Protein 7C28 (pdb70)

Radius of gyration: 15.81 Å; Cα contacts (8 Å, |Δi|>4): 321; chains: 2; bounding box: 31×28×43 Å

Structure (mmCIF, N/CA/C/O backbone):
data_7C28
#
_entry.id   7C28
#
_cell.length_a   52.439
_cell.length_b   55.982
_cell.length_c   102.818
_cell.angle_alpha   90.000
_cell.angle_beta   90.000
_cell.angle_gamma   90.000
#
_symmetry.space_group_name_H-M   'I 2 2 2'
#
loop_
_entity.id
_entity.type
_entity.pdbx_description
1 polymer 'Synergistic-type venom protein S2C4'
2 non-polymer 'SULFATE ION'
3 water water
#
loop_
_atom_site.group_PDB
_atom_site.id
_atom_site.type_symbol
_atom_site.label_atom_id
_atom_site.label_alt_id
_atom_site.label_comp_id
_atom_site.label_asym_id
_atom_site.label_entity_id
_atom_site.label_seq_id
_atom_site.pdbx_PDB_ins_code
_atom_site.Cartn_x
_atom_site.Cartn_y
_atom_site.Cartn_z
_atom_site.occupancy
_atom_site.B_iso_or_equiv
_atom_site.auth_seq_id
_atom_site.auth_comp_id
_atom_site.auth_asym_id
_atom_site.auth_atom_id
_atom_site.pdbx_PDB_model_num
ATOM 1 N N . LEU A 1 1 ? -13.893 19.827 -8.632 1.00 32.54 1 LEU A N 1
ATOM 2 C CA . LEU A 1 1 ? -13.220 19.029 -9.652 1.00 30.23 1 LEU A CA 1
ATOM 3 C C . LEU A 1 1 ? -11.782 19.485 -9.821 1.00 30.36 1 LEU A C 1
ATOM 4 O O . LEU A 1 1 ? -11.485 20.679 -9.727 1.00 31.58 1 LEU A O 1
ATOM 9 N N . THR A 1 2 ? -10.892 18.521 -10.047 1.00 31.34 2 THR A N 1
ATOM 10 C CA . THR A 1 2 ? -9.478 18.774 -10.290 1.00 28.08 2 THR A CA 1
ATOM 11 C C . THR A 1 2 ? -9.124 18.280 -11.686 1.00 25.68 2 THR A C 1
ATOM 12 O O . THR A 1 2 ? -9.453 17.144 -12.047 1.00 24.41 2 THR A O 1
ATOM 16 N N . CYS A 1 3 ? -8.464 19.139 -12.465 1.00 25.56 3 CYS A N 1
ATOM 17 C CA . CYS A 1 3 ? -8.067 18.838 -13.832 1.00 23.94 3 CYS A CA 1
ATOM 18 C C . CYS A 1 3 ? -6.582 19.120 -14.019 1.00 23.44 3 CYS A C 1
ATOM 19 O O . CYS A 1 3 ? -6.022 20.027 -13.397 1.00 22.81 3 CYS A O 1
ATOM 22 N N . VAL A 1 4 ? -5.948 18.342 -14.898 1.00 23.57 4 VAL A N 1
ATOM 23 C CA . VAL A 1 4 ? -4.585 18.654 -15.315 1.00 24.91 4 VAL A CA 1
ATOM 24 C C . VAL A 1 4 ? -4.586 19.934 -16.137 1.00 26.29 4 VAL A C 1
ATOM 25 O O . VAL A 1 4 ? -5.487 20.164 -16.956 1.00 27.51 4 VAL A O 1
ATOM 29 N N . THR A 1 5 ? -3.556 20.762 -15.952 1.00 29.07 5 THR A N 1
ATOM 30 C CA . THR A 1 5 ? -3.449 22.035 -16.657 1.00 31.34 5 THR A CA 1
ATOM 31 C C . THR A 1 5 ? -2.224 22.146 -17.545 1.00 35.94 5 THR A C 1
ATOM 32 O O . THR A 1 5 ? -2.265 22.877 -18.538 1.00 37.00 5 THR A O 1
ATOM 36 N N . ASP A 1 6 ? -1.129 21.475 -17.202 1.00 38.71 6 ASP A N 1
ATOM 37 C CA . ASP A 1 6 ? 0.063 21.484 -18.031 1.00 43.31 6 ASP A CA 1
ATOM 38 C C . ASP A 1 6 ? 0.799 20.173 -17.815 1.00 39.58 6 ASP A C 1
ATOM 39 O O . ASP A 1 6 ? 0.660 19.531 -16.771 1.00 38.40 6 ASP A O 1
ATOM 44 N N . LYS A 1 7 ? 1.575 19.780 -18.821 1.00 36.32 7 LYS A N 1
ATOM 45 C CA . LYS A 1 7 ? 2.302 18.517 -18.789 1.00 34.23 7 LYS A CA 1
ATOM 46 C C . LYS A 1 7 ? 3.546 18.670 -19.646 1.00 34.95 7 LYS A C 1
ATOM 47 O O . LYS A 1 7 ? 3.435 18.957 -20.842 1.00 34.78 7 LYS A O 1
ATOM 53 N N . SER A 1 8 ? 4.721 18.496 -19.039 1.00 35.15 8 SER A N 1
ATOM 54 C CA . SER A 1 8 ? 5.975 18.720 -19.749 1.00 33.61 8 SER A CA 1
ATOM 55 C C . SER A 1 8 ? 7.100 17.941 -19.087 1.00 32.26 8 SER A C 1
ATOM 56 O O . SER A 1 8 ? 7.345 18.101 -17.888 1.00 35.34 8 SER A O 1
ATOM 59 N N . PHE A 1 9 ? 7.779 17.107 -19.877 1.00 29.41 9 PHE A N 1
ATOM 60 C CA . PHE A 1 9 ? 8.998 16.409 -19.461 1.00 25.61 9 PHE A CA 1
ATOM 61 C C . PHE A 1 9 ? 8.766 15.553 -18.218 1.00 26.73 9 PHE A C 1
ATOM 62 O O . PHE A 1 9 ? 9.623 15.457 -17.337 1.00 26.09 9 PHE A O 1
ATOM 70 N N . GLY A 1 10 ? 7.596 14.914 -18.152 1.00 28.17 10 GLY A N 1
ATOM 71 C CA . GLY A 1 10 ? 7.271 13.996 -17.084 1.00 28.24 10 GLY A CA 1
ATOM 72 C C . GLY A 1 10 ? 6.563 14.608 -15.895 1.00 30.67 10 GLY A C 1
ATOM 73 O O . GLY A 1 10 ? 6.078 13.863 -15.032 1.00 33.83 10 GLY A O 1
ATOM 74 N N . GLY A 1 11 ? 6.495 15.930 -15.809 1.00 30.77 11 GLY A N 1
ATOM 75 C CA . GLY A 1 11 ? 5.843 16.613 -14.701 1.00 30.43 11 GLY A CA 1
ATOM 76 C C . GLY A 1 11 ? 4.535 17.231 -15.159 1.00 30.98 11 GLY A C 1
ATOM 77 O O . GLY A 1 11 ? 4.450 17.777 -16.263 1.00 32.25 11 GLY A O 1
ATOM 78 N N . VAL A 1 12 ? 3.517 17.131 -14.310 1.00 31.62 12 VAL A N 1
ATOM 79 C CA . VAL A 1 12 ? 2.213 17.708 -14.593 1.00 34.29 12 VAL A CA 1
ATOM 80 C C . VAL A 1 12 ? 1.852 18.681 -13.478 1.00 37.12 12 VAL A C 1
ATOM 81 O O . VAL A 1 12 ? 2.339 18.586 -12.348 1.00 39.94 12 V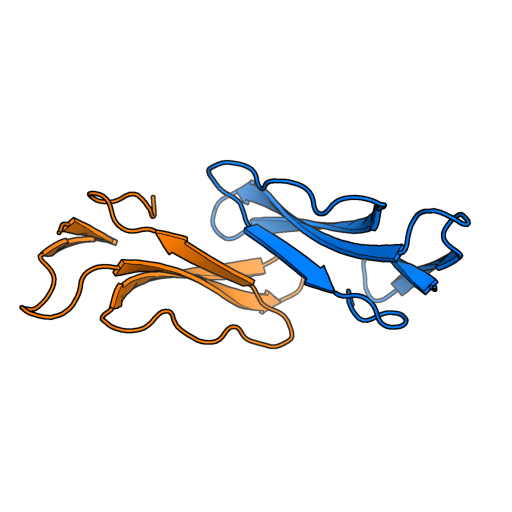AL A O 1
ATOM 85 N N . ILE A 1 13 ? 0.995 19.638 -13.817 1.00 38.53 13 ILE A N 1
ATOM 86 C CA . ILE A 1 13 ? 0.418 20.551 -12.842 1.00 39.95 13 ILE A CA 1
ATOM 87 C C . ILE A 1 13 ? -1.094 20.387 -12.893 1.00 37.26 13 ILE A C 1
ATOM 88 O O . ILE A 1 13 ? -1.668 20.093 -13.947 1.00 35.42 13 ILE A O 1
ATOM 93 N N . THR A 1 14 ? -1.745 20.601 -11.751 1.00 34.23 14 THR A N 1
ATOM 94 C CA . THR A 1 14 ? -3.194 20.508 -11.656 1.00 32.27 14 THR A CA 1
ATOM 95 C C . THR A 1 14 ? -3.719 21.716 -10.898 1.00 30.47 14 THR A C 1
ATOM 96 O O . THR A 1 14 ? -2.958 22.537 -10.376 1.00 30.18 14 THR A O 1
ATOM 100 N N . GLU A 1 15 ? -5.042 21.819 -10.853 1.00 31.11 15 GLU A N 1
ATOM 101 C CA . GLU A 1 15 ? -5.702 22.961 -10.244 1.00 32.43 15 GLU A CA 1
ATOM 102 C C . GLU A 1 15 ? -7.134 22.569 -9.931 1.00 33.86 15 GLU A C 1
ATOM 103 O O . GLU A 1 15 ? -7.659 21.584 -10.458 1.00 32.34 15 GLU A O 1
ATOM 109 N N . GLU A 1 16 ? -7.760 23.354 -9.065 1.00 37.54 16 GLU A N 1
ATOM 110 C CA . GLU A 1 16 ? -9.153 23.151 -8.715 1.00 38.74 16 GLU A CA 1
ATOM 111 C C . GLU A 1 16 ? -9.997 24.133 -9.512 1.00 36.28 16 GLU A C 1
ATOM 112 O O . GLU A 1 16 ? -9.690 25.330 -9.551 1.00 35.37 16 GLU A O 1
ATOM 118 N N . CYS A 1 17 ? -11.045 23.620 -10.155 1.00 34.91 17 CYS A N 1
ATOM 119 C CA . CYS A 1 17 ? -11.856 24.422 -11.057 1.00 35.56 17 CYS A CA 1
ATOM 120 C C . CYS A 1 17 ? -12.824 25.303 -10.274 1.00 38.06 17 CYS A C 1
ATOM 121 O O . CYS A 1 17 ? -13.245 24.971 -9.161 1.00 39.87 17 CYS A O 1
ATOM 124 N N . ALA A 1 18 ? -13.189 26.430 -10.879 1.00 40.72 18 ALA A N 1
ATOM 125 C CA . ALA A 1 18 ? -14.203 27.291 -10.299 1.00 43.30 18 ALA A CA 1
ATOM 126 C C . ALA A 1 18 ? -15.529 26.537 -10.175 1.00 44.62 18 ALA A C 1
ATOM 127 O O . ALA A 1 18 ? -15.709 25.445 -10.715 1.00 50.73 18 ALA A O 1
ATOM 129 N N . ALA A 1 19 ? -16.466 27.148 -9.444 1.00 44.63 19 ALA A N 1
ATOM 130 C CA . ALA A 1 19 ? -17.730 26.489 -9.120 1.00 44.10 19 ALA A CA 1
ATOM 131 C C . ALA A 1 19 ? -18.444 25.995 -10.374 1.00 44.16 19 ALA A C 1
ATOM 132 O O . ALA A 1 19 ? -18.937 24.862 -10.417 1.00 49.93 19 ALA A O 1
ATOM 134 N N . GLY A 1 20 ? -18.518 26.839 -11.401 1.00 39.91 20 GLY A N 1
ATOM 135 C CA . GLY A 1 20 ? -19.251 26.517 -12.605 1.00 36.77 20 GLY A CA 1
ATOM 136 C C . GLY A 1 20 ? -18.476 25.797 -13.689 1.00 33.44 20 GLY A C 1
ATOM 137 O O . GLY A 1 20 ? -19.002 25.634 -14.794 1.00 32.55 20 GLY A O 1
ATOM 138 N N . GLN A 1 21 ? -17.241 25.371 -13.420 1.00 32.54 21 GLN A N 1
ATOM 139 C CA . GLN A 1 21 ? -16.431 24.625 -14.384 1.00 32.01 21 GLN A CA 1
ATOM 140 C C . GLN A 1 21 ? -16.502 23.158 -13.967 1.00 28.30 21 GLN A C 1
ATOM 141 O O . GLN A 1 21 ? -15.853 22.747 -13.003 1.00 26.88 21 GLN A O 1
ATOM 147 N N . LYS A 1 22 ? -17.286 22.359 -14.694 1.00 29.57 22 LYS A N 1
ATOM 148 C CA . LYS A 1 22 ? -17.538 20.978 -14.289 1.00 29.15 22 LYS A CA 1
ATOM 149 C C . LYS A 1 22 ? -17.016 19.953 -15.293 1.00 28.58 22 LYS A C 1
ATOM 150 O O . LYS A 1 22 ? -17.449 18.799 -15.269 1.00 29.75 22 LYS A O 1
ATOM 156 N N . ILE A 1 23 ? -16.080 20.340 -16.158 1.00 28.08 23 ILE A N 1
ATOM 157 C CA . ILE A 1 23 ? -15.526 19.455 -17.177 1.00 26.73 23 ILE A CA 1
ATOM 158 C C . ILE A 1 23 ? -14.018 19.685 -17.261 1.00 24.23 23 ILE A C 1
ATOM 159 O O . ILE A 1 23 ? -13.551 20.824 -17.159 1.00 23.81 23 ILE A O 1
ATOM 164 N N . CYS A 1 24 ? -13.256 18.611 -17.452 1.00 21.89 24 CYS A N 1
ATOM 165 C CA . CYS A 1 24 ? -11.862 18.709 -17.872 1.00 23.44 24 CYS A CA 1
ATOM 166 C C . CYS A 1 24 ? -11.787 18.470 -19.375 1.00 23.82 24 CYS A C 1
ATOM 167 O O . CYS A 1 24 ? -12.618 17.756 -19.942 1.00 25.53 24 CYS A O 1
ATOM 170 N N . PHE A 1 25 ? -10.793 19.083 -20.026 1.00 22.48 25 PHE A N 1
ATOM 171 C CA . PHE A 1 25 ? -10.643 18.949 -21.469 1.00 19.79 25 PHE A CA 1
ATOM 172 C C . PHE A 1 25 ? -9.207 18.629 -21.857 1.00 19.57 25 PHE A C 1
ATOM 173 O O . PHE A 1 25 ? -8.256 18.954 -21.142 1.00 17.83 25 PHE A O 1
ATOM 181 N N . LYS A 1 26 ? -9.078 17.964 -23.004 1.00 21.13 26 LYS A N 1
ATOM 182 C CA . LYS A 1 26 ? -7.841 17.845 -23.761 1.00 18.63 26 LYS A CA 1
ATOM 183 C C . LYS A 1 26 ? -8.086 18.381 -25.164 1.00 20.36 26 LYS A C 1
ATOM 184 O O . LYS A 1 26 ? -9.135 18.113 -25.755 1.00 21.10 26 LYS A O 1
ATOM 190 N N . ASN A 1 27 ? -7.132 19.146 -25.698 1.00 22.84 27 ASN A N 1
ATOM 191 C CA . ASN A 1 27 ? -7.277 19.763 -27.016 1.00 23.66 27 ASN A CA 1
ATOM 192 C C . ASN A 1 27 ? -6.000 19.562 -27.824 1.00 24.37 27 ASN A C 1
ATOM 193 O O . ASN A 1 27 ? -4.950 20.106 -27.476 1.00 25.38 27 ASN A O 1
ATOM 198 N N . TRP A 1 28 ? -6.095 18.803 -28.913 1.00 25.81 28 TRP A N 1
ATOM 199 C CA . TRP A 1 28 ? -4.954 18.524 -29.780 1.00 27.37 28 TRP A CA 1
ATOM 200 C C . TRP A 1 28 ? -4.833 19.646 -30.809 1.00 29.03 28 TRP A C 1
ATOM 201 O O . TRP A 1 28 ? -5.685 19.777 -31.694 1.00 28.81 28 TRP A O 1
ATOM 212 N N . LYS A 1 29 ? -3.796 20.471 -30.682 1.00 29.43 29 LYS A N 1
ATOM 213 C CA . LYS A 1 29 ? -3.498 21.516 -31.655 1.00 31.87 29 LYS A CA 1
ATOM 214 C C . LYS A 1 29 ? -2.225 21.158 -32.412 1.00 32.88 29 LYS A C 1
ATOM 215 O O . LYS A 1 29 ? -1.215 20.788 -31.800 1.00 33.26 29 LYS A O 1
ATOM 221 N N . LYS A 1 30 ? -2.281 21.265 -33.742 1.00 32.21 30 LYS A N 1
ATOM 222 C CA . LYS A 1 30 ? -1.231 20.738 -34.607 1.00 29.93 30 LYS A CA 1
ATOM 223 C C . LYS A 1 30 ? -0.058 21.706 -34.721 1.00 31.57 30 LYS A C 1
ATOM 224 O O . LYS A 1 30 ? -0.240 22.883 -35.041 1.00 32.25 30 LYS A O 1
ATOM 230 N N . MET A 1 31 ? 1.150 21.196 -34.470 1.00 33.64 31 MET A N 1
ATOM 231 C CA . MET A 1 31 ? 2.383 21.951 -34.647 1.00 35.07 31 MET A CA 1
ATOM 232 C C . MET A 1 31 ? 3.190 21.521 -35.863 1.00 32.79 31 MET A C 1
ATOM 233 O O . MET A 1 31 ? 3.992 22.314 -36.363 1.00 32.96 31 MET A O 1
ATOM 238 N N . GLY A 1 32 ? 3.016 20.287 -36.326 1.00 29.86 32 GLY A N 1
ATOM 239 C CA . GLY A 1 32 ? 3.703 19.770 -37.483 1.00 29.26 32 GLY A CA 1
ATOM 240 C C . GLY A 1 32 ? 3.224 18.360 -37.758 1.00 28.90 32 GLY A C 1
ATOM 241 O O . GLY A 1 32 ? 2.334 17.854 -37.067 1.00 29.56 32 GLY A O 1
ATOM 242 N N . PRO A 1 33 ? 3.779 17.703 -38.779 1.00 28.32 33 PRO A N 1
ATOM 243 C CA . PRO A 1 33 ? 3.360 16.321 -39.083 1.00 28.04 33 PRO A CA 1
ATOM 244 C C . PRO A 1 33 ? 3.547 15.417 -37.875 1.00 27.26 33 PRO A C 1
ATOM 245 O O . PRO A 1 33 ? 4.657 15.264 -37.360 1.00 26.38 33 PRO A O 1
ATOM 249 N N . LYS A 1 34 ? 2.441 14.828 -37.413 1.00 29.61 34 LYS A N 1
ATOM 250 C CA . LYS A 1 34 ? 2.393 13.907 -36.278 1.00 29.28 34 LYS A CA 1
ATOM 251 C C . LYS A 1 34 ? 2.770 14.567 -34.957 1.00 26.19 34 LYS A C 1
ATOM 252 O O . LYS A 1 34 ? 2.988 13.863 -33.963 1.00 25.74 34 LYS A O 1
ATOM 258 N N . LEU A 1 35 ? 2.882 15.894 -34.918 1.00 23.95 35 LEU A N 1
ATOM 259 C CA . LEU A 1 35 ? 3.373 16.622 -33.750 1.00 22.39 35 LEU A CA 1
ATOM 260 C C . LEU A 1 35 ? 2.253 17.511 -33.224 1.00 20.46 35 LEU A C 1
ATOM 261 O O . LEU A 1 35 ? 1.822 18.445 -33.907 1.00 17.96 35 LEU A O 1
ATOM 266 N N . TYR A 1 36 ? 1.784 17.220 -32.010 1.00 22.40 36 TYR A N 1
ATOM 267 C CA . TYR A 1 36 ? 0.633 17.895 -31.427 1.00 23.31 36 TYR A CA 1
ATOM 268 C C . TYR A 1 36 ? 0.929 18.356 -30.010 1.00 25.69 36 TYR A C 1
ATOM 269 O O . TYR A 1 36 ? 1.518 17.618 -29.215 1.00 23.93 36 TYR A O 1
ATOM 278 N N . ASP A 1 37 ? 0.529 19.587 -29.710 1.00 31.05 37 ASP A N 1
ATOM 279 C CA . ASP A 1 37 ? 0.539 20.117 -28.355 1.00 36.14 37 ASP A CA 1
ATOM 280 C C . ASP A 1 37 ? -0.859 19.963 -27.766 1.00 29.71 37 ASP A C 1
ATOM 281 O O . ASP A 1 37 ? -1.831 20.494 -28.316 1.00 26.38 37 ASP A O 1
ATOM 286 N N . VAL A 1 38 ? -0.965 19.230 -26.663 1.00 27.21 38 VAL A N 1
ATOM 287 C CA . VAL A 1 38 ? -2.252 18.921 -26.049 1.00 26.74 38 VAL A CA 1
ATOM 288 C C . VAL A 1 38 ? -2.486 19.916 -24.919 1.00 23.22 38 VAL A C 1
ATOM 289 O O . VAL A 1 38 ? -1.786 19.891 -23.901 1.00 19.94 38 VAL A O 1
ATOM 293 N N . LYS A 1 39 ? -3.479 20.787 -25.087 1.00 24.54 39 LYS A N 1
ATOM 294 C CA . LYS A 1 39 ? -3.857 21.723 -24.039 1.00 26.27 39 LYS A CA 1
ATOM 295 C C . LYS A 1 39 ? -4.823 21.044 -23.077 1.00 23.74 39 LYS A C 1
ATOM 296 O O . LYS A 1 39 ? -5.709 20.295 -23.494 1.00 23.99 39 LYS A O 1
ATOM 302 N N . ARG A 1 40 ? -4.643 21.310 -21.787 1.00 24.41 40 ARG A N 1
ATOM 303 C CA . ARG A 1 40 ? -5.442 20.684 -20.743 1.00 26.16 40 ARG A CA 1
ATOM 304 C C . ARG A 1 40 ? -5.849 21.727 -19.711 1.00 25.84 40 ARG A C 1
ATOM 305 O O . ARG A 1 40 ? -5.087 22.649 -19.413 1.00 28.33 40 ARG A O 1
ATOM 313 N N . GLY A 1 41 ? -7.059 21.587 -19.175 1.00 23.16 41 GLY A N 1
ATOM 314 C CA . GLY A 1 41 ? -7.501 22.461 -18.113 1.00 24.44 41 GLY A CA 1
ATOM 315 C C . GLY A 1 41 ? -8.978 22.262 -17.810 1.00 20.78 41 GLY A C 1
ATOM 316 O O . GLY A 1 41 ? -9.614 21.328 -18.308 1.00 15.60 41 GLY A O 1
ATOM 317 N N . CYS A 1 42 ? -9.491 23.152 -16.961 1.00 19.94 42 CYS A N 1
ATOM 318 C CA . CYS A 1 42 ? -10.904 23.219 -16.611 1.00 22.19 42 CYS A CA 1
ATOM 319 C C . CYS A 1 42 ? -11.699 23.978 -17.673 1.00 20.71 42 CYS A C 1
ATOM 320 O O . CYS A 1 42 ? -11.169 24.815 -18.410 1.00 19.09 42 CYS A O 1
ATOM 323 N N . THR A 1 43 ? -13.002 23.708 -17.709 1.00 20.50 43 THR A N 1
ATOM 324 C CA . THR A 1 43 ? -13.904 24.454 -18.576 1.00 22.21 43 THR A CA 1
ATOM 325 C C . THR A 1 43 ? -15.339 24.183 -18.148 1.00 23.99 43 THR A C 1
ATOM 326 O O . THR A 1 43 ? -15.629 23.197 -17.463 1.00 24.14 43 THR A O 1
ATOM 330 N N . ALA A 1 44 ? -16.233 25.074 -18.572 1.00 24.54 44 ALA A N 1
ATOM 331 C CA . ALA A 1 44 ? -17.659 24.932 -18.311 1.00 25.36 44 ALA A CA 1
ATOM 332 C C . ALA A 1 44 ? -18.419 24.333 -19.480 1.00 25.03 44 ALA A C 1
ATOM 333 O O . ALA A 1 44 ? -19.407 23.626 -19.265 1.00 24.59 44 ALA A O 1
ATOM 335 N N . THR A 1 45 ? -17.970 24.594 -20.703 1.00 27.66 45 THR A N 1
ATOM 336 C CA . THR A 1 45 ? -18.535 24.018 -21.914 1.00 26.86 45 THR A CA 1
ATOM 337 C C . THR A 1 45 ? -17.410 23.377 -22.706 1.00 27.41 45 THR A C 1
ATOM 338 O O . THR A 1 45 ? -16.331 23.961 -22.844 1.00 26.38 45 THR A O 1
ATOM 342 N N . CYS A 1 46 ? -17.661 22.178 -23.221 1.00 27.85 46 CYS A N 1
ATOM 343 C CA . CYS A 1 46 ? -16.626 21.468 -23.956 1.00 25.22 46 CYS A CA 1
ATOM 344 C C . CYS A 1 46 ? -16.304 22.243 -25.231 1.00 24.30 46 CYS A C 1
ATOM 345 O O . CYS A 1 46 ? -17.221 22.595 -25.980 1.00 26.71 46 CYS A O 1
ATOM 348 N N . PRO A 1 47 ? -15.035 22.545 -25.496 1.00 22.53 47 PRO A N 1
ATOM 349 C CA . PRO A 1 47 ? -14.705 23.364 -26.667 1.00 23.16 47 PRO A CA 1
ATOM 350 C C . PRO A 1 47 ? -14.779 22.579 -27.963 1.00 23.29 47 PRO A C 1
ATOM 351 O O . PRO A 1 47 ? -14.574 21.363 -28.000 1.00 23.23 47 PRO A O 1
ATOM 355 N N . LYS A 1 48 ? -15.090 23.301 -29.035 1.00 25.06 48 LYS A N 1
ATOM 356 C CA . LYS A 1 48 ? -14.996 22.751 -30.379 1.00 28.40 48 LYS A CA 1
ATOM 357 C C . LYS A 1 48 ? -13.535 22.679 -30.806 1.00 25.34 48 LYS A C 1
ATOM 358 O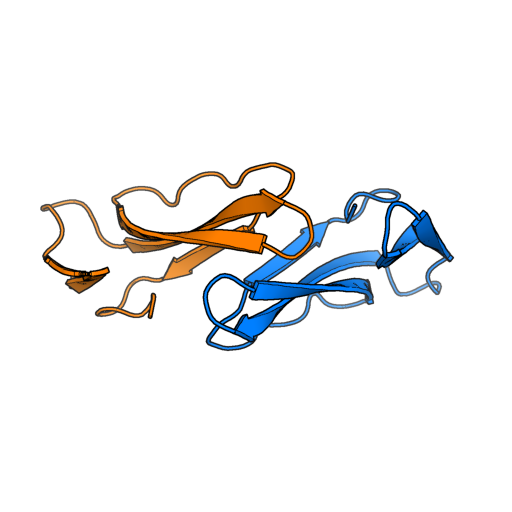 O . LYS A 1 48 ? -12.740 23.573 -30.505 1.00 21.21 48 LYS A O 1
ATOM 364 N N . ALA A 1 49 ? -13.190 21.631 -31.542 1.00 23.38 49 ALA A N 1
ATOM 365 C CA . ALA A 1 49 ? -11.808 21.409 -31.934 1.00 23.07 49 ALA A CA 1
ATOM 366 C C . ALA A 1 49 ? -11.489 22.159 -33.219 1.00 23.19 49 ALA A C 1
ATOM 367 O O . ALA A 1 49 ? -12.380 22.455 -34.019 1.00 23.27 49 ALA A O 1
ATOM 369 N N . ASP A 1 50 ? -10.208 22.495 -33.393 1.00 25.40 50 ASP A N 1
ATOM 370 C CA . ASP A 1 50 ? -9.757 23.056 -34.660 1.00 26.54 50 ASP A CA 1
ATOM 371 C C . ASP A 1 50 ? -10.027 22.059 -35.771 1.00 32.49 50 ASP A C 1
ATOM 372 O O . ASP A 1 50 ? -9.992 20.846 -35.557 1.00 38.08 50 ASP A O 1
ATOM 377 N N . ASP A 1 51 ? -10.219 22.580 -36.985 1.00 34.05 51 ASP A N 1
ATOM 378 C CA . ASP A 1 51 ? -10.513 21.722 -38.130 1.00 35.28 51 ASP A CA 1
ATOM 379 C C . ASP A 1 51 ? -9.521 20.571 -38.243 1.00 37.05 51 ASP A C 1
ATOM 380 O O . ASP A 1 51 ? -9.887 19.465 -38.653 1.00 42.33 51 ASP A O 1
ATOM 385 N N . ASN A 1 52 ? -8.259 20.814 -37.882 1.00 35.55 52 ASN A N 1
ATOM 386 C CA . ASN A 1 52 ? -7.200 19.816 -37.946 1.00 35.22 52 ASN A CA 1
ATOM 387 C C . ASN A 1 52 ? -6.893 19.185 -36.589 1.00 31.36 52 ASN A C 1
ATOM 388 O O . ASN A 1 52 ? -5.817 18.601 -36.418 1.00 30.05 52 ASN A O 1
ATOM 393 N N . GLY A 1 53 ? -7.800 19.311 -35.620 1.00 31.03 53 GLY A N 1
ATOM 394 C CA . GLY A 1 53 ? -7.553 18.820 -34.276 1.00 32.45 53 GLY A CA 1
ATOM 395 C C . GLY A 1 53 ? -8.530 17.801 -33.722 1.00 29.76 53 GLY A C 1
ATOM 396 O O . GLY A 1 53 ? -9.240 17.123 -34.470 1.00 29.98 53 GLY A O 1
ATOM 397 N N . CYS A 1 54 ? -8.573 17.696 -32.396 1.00 28.94 54 CYS A N 1
ATOM 398 C CA . CYS A 1 54 ? -9.474 16.779 -31.714 1.00 27.32 54 CYS A CA 1
ATOM 399 C C . CYS A 1 54 ? -9.583 17.208 -30.255 1.00 26.82 54 CYS A C 1
ATOM 400 O O . CYS A 1 54 ? -8.641 17.776 -29.696 1.00 28.38 54 CYS A O 1
ATOM 403 N N . VAL A 1 55 ? -10.738 16.936 -29.645 1.00 25.53 55 VAL A N 1
ATOM 404 C CA . VAL A 1 55 ? -11.017 17.334 -28.267 1.00 23.98 55 VAL A CA 1
ATOM 405 C C . VAL A 1 55 ? -11.602 16.138 -27.530 1.00 22.91 55 VAL A C 1
ATOM 406 O O . VAL A 1 55 ? -12.448 15.417 -28.071 1.00 24.45 55 VAL A O 1
ATOM 410 N N . LYS A 1 56 ? -11.176 15.941 -26.286 1.00 20.39 56 LYS A N 1
ATOM 411 C CA . LYS A 1 56 ? -11.777 14.944 -25.413 1.00 24.14 56 LYS A CA 1
ATOM 412 C C . LYS A 1 56 ? -12.199 15.634 -24.125 1.00 24.87 56 LYS A C 1
ATOM 413 O O . LYS A 1 56 ? -11.418 16.395 -23.546 1.00 25.13 56 LYS A O 1
ATOM 419 N N . CYS A 1 57 ? -13.436 15.388 -23.692 1.00 25.22 57 CYS A N 1
ATOM 420 C CA . CYS A 1 57 ? -13.977 16.011 -22.492 1.00 26.04 57 CYS A CA 1
ATOM 421 C C . CYS A 1 57 ? -14.507 14.953 -21.537 1.00 26.13 57 CYS A C 1
ATOM 422 O O . CYS A 1 57 ? -15.164 13.997 -21.957 1.00 24.16 57 CYS A O 1
ATOM 425 N N . CYS A 1 58 ? -14.212 15.134 -20.251 1.00 25.17 58 CYS A N 1
ATOM 426 C CA . CYS A 1 58 ? -14.546 14.174 -19.205 1.00 25.32 58 CYS A CA 1
ATOM 427 C C . CYS A 1 58 ? -14.839 14.960 -17.931 1.00 23.81 58 CYS A C 1
ATOM 428 O O . CYS A 1 58 ? -14.525 16.148 -17.829 1.00 25.93 58 CYS A O 1
ATOM 431 N N . ASN A 1 59 ? -15.447 14.303 -16.950 1.00 22.63 59 ASN A N 1
ATOM 432 C CA . ASN A 1 59 ? -15.836 15.017 -15.734 1.00 25.18 59 ASN A CA 1
ATOM 433 C C . ASN A 1 59 ? -15.570 14.196 -14.470 1.00 23.55 59 ASN A C 1
ATOM 434 O O . ASN A 1 59 ? -16.391 14.137 -13.554 1.00 22.12 59 ASN A O 1
ATOM 439 N N . THR A 1 60 ? -14.388 13.591 -14.377 1.00 25.94 60 THR A N 1
ATOM 440 C CA . THR A 1 60 ? -13.905 13.071 -13.104 1.00 27.85 60 THR A CA 1
ATOM 441 C C . THR A 1 60 ? -12.488 13.569 -12.863 1.00 29.13 60 THR A C 1
ATOM 442 O O . THR A 1 60 ? -11.816 14.052 -13.776 1.00 28.45 60 THR A O 1
ATOM 446 N N . ASP A 1 61 ? -12.034 13.419 -11.621 1.00 31.35 61 ASP A N 1
ATOM 447 C CA . ASP A 1 61 ? -10.794 14.052 -11.184 1.00 33.62 61 ASP A CA 1
ATOM 448 C C . ASP A 1 61 ? -9.609 13.553 -12.002 1.00 29.98 61 ASP A C 1
ATOM 449 O O . ASP A 1 61 ? -9.378 12.343 -12.098 1.00 30.24 61 ASP A O 1
ATOM 454 N N . LYS A 1 62 ? -8.884 14.494 -12.617 1.00 27.72 62 LYS A N 1
ATOM 455 C CA . LYS A 1 62 ? -7.710 14.226 -13.451 1.00 26.04 62 LYS A CA 1
ATOM 456 C C . LYS A 1 62 ? -7.977 13.191 -14.535 1.00 23.40 62 LYS A C 1
ATOM 457 O O . LYS A 1 62 ? -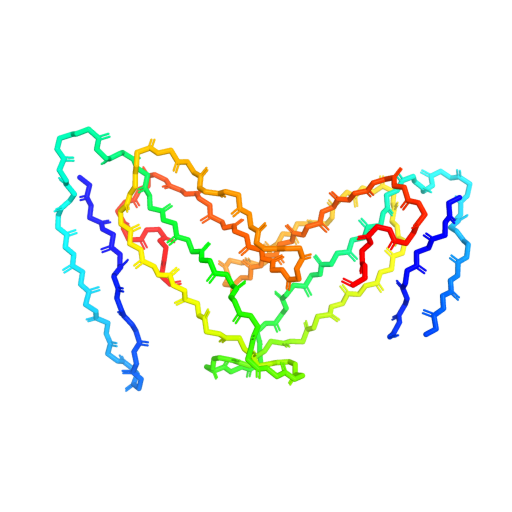7.057 12.494 -14.971 1.00 23.87 62 LYS A O 1
ATOM 463 N N . CYS A 1 63 ? -9.232 13.060 -14.963 1.00 24.43 63 CYS A N 1
ATOM 464 C CA . CYS A 1 63 ? -9.549 12.315 -16.177 1.00 25.83 63 CYS A CA 1
ATOM 465 C C . CYS A 1 63 ? -8.712 12.740 -17.385 1.00 22.63 63 CYS A C 1
ATOM 466 O O . CYS A 1 63 ? -8.475 11.928 -18.283 1.00 24.64 63 CYS A O 1
ATOM 469 N N . ASN A 1 64 ? -8.291 14.003 -17.456 1.00 22.39 64 ASN A N 1
ATOM 470 C CA . ASN A 1 64 ? -7.663 14.535 -18.670 1.00 21.32 64 ASN A CA 1
ATOM 471 C C . ASN A 1 64 ? -6.139 14.397 -18.663 1.00 24.26 64 ASN A C 1
ATOM 472 O O . ASN A 1 64 ? -5.436 15.275 -19.168 1.00 25.71 64 ASN A O 1
ATOM 477 N N . LYS A 1 65 ? -5.600 13.308 -18.118 1.00 27.42 65 LYS A N 1
ATOM 478 C CA . LYS A 1 65 ? -4.149 13.086 -18.058 1.00 31.33 65 LYS A CA 1
ATOM 479 C C . LYS A 1 65 ? -3.442 13.205 -19.415 1.00 29.84 65 LYS A C 1
ATOM 480 O O . LYS A 1 65 ? -3.847 12.596 -20.405 1.00 28.34 65 LYS A O 1
ATOM 486 N N . LEU B 1 1 ? -19.353 7.399 -50.468 1.00 32.73 1 LEU B N 1
ATOM 487 C CA . LEU B 1 1 ? -18.510 8.199 -49.585 1.00 34.68 1 LEU B CA 1
ATOM 488 C C . LEU B 1 1 ? -17.033 8.022 -49.934 1.00 35.86 1 LEU B C 1
ATOM 489 O O . LEU B 1 1 ? -16.589 6.924 -50.275 1.00 35.53 1 LEU B O 1
ATOM 494 N N . THR B 1 2 ? -16.283 9.118 -49.861 1.00 37.61 2 THR B N 1
ATOM 495 C CA . THR B 1 2 ? -14.848 9.127 -50.110 1.00 39.73 2 THR B CA 1
ATOM 496 C C . THR B 1 2 ? -14.135 9.586 -48.848 1.00 34.99 2 THR B C 1
ATOM 497 O O . THR B 1 2 ? -14.511 10.605 -48.259 1.00 35.41 2 THR B O 1
ATOM 501 N N . CYS B 1 3 ? -13.121 8.835 -48.425 1.00 34.48 3 CYS B N 1
ATOM 502 C CA . CYS B 1 3 ? -12.371 9.164 -47.221 1.00 35.16 3 CYS B CA 1
ATOM 503 C C . CYS B 1 3 ? -10.880 9.205 -47.533 1.00 35.06 3 CYS B C 1
ATOM 504 O O . CYS B 1 3 ? -10.385 8.479 -48.402 1.00 34.88 3 CYS B O 1
ATOM 507 N N . VAL B 1 4 ? -10.170 10.075 -46.814 1.00 35.98 4 VAL B N 1
ATOM 508 C CA . VAL B 1 4 ? -8.715 10.118 -46.887 1.00 37.84 4 VAL B CA 1
ATOM 509 C C . VAL B 1 4 ? -8.126 8.847 -46.291 1.00 41.17 4 VAL B C 1
ATOM 510 O O . VAL B 1 4 ? -8.657 8.287 -45.322 1.00 40.79 4 VAL B O 1
ATOM 514 N N . THR B 1 5 ? -7.024 8.379 -46.877 1.00 45.81 5 THR B N 1
ATOM 515 C CA . THR B 1 5 ? -6.337 7.177 -46.422 1.00 49.67 5 THR B CA 1
ATOM 516 C C . THR B 1 5 ? -4.904 7.414 -45.966 1.00 51.67 5 THR B C 1
ATOM 517 O O . THR B 1 5 ? -4.422 6.675 -45.105 1.00 55.40 5 THR B O 1
ATOM 521 N N . ASP B 1 6 ? -4.210 8.409 -46.518 1.00 50.97 6 ASP B N 1
ATOM 522 C CA . ASP B 1 6 ? -2.825 8.679 -46.136 1.00 48.08 6 ASP B CA 1
ATOM 523 C C . ASP B 1 6 ? -2.470 10.159 -46.262 1.00 46.14 6 ASP B C 1
ATOM 524 O O . ASP B 1 6 ? -2.777 10.803 -47.264 1.00 44.81 6 ASP B O 1
ATOM 526 N N . ILE B 1 13 ? -3.545 9.876 -50.271 1.00 60.91 13 ILE B N 1
ATOM 527 C CA . ILE B 1 13 ? -4.323 8.897 -51.021 1.00 61.84 13 ILE B CA 1
ATOM 528 C C . ILE B 1 13 ? -5.737 8.833 -50.457 1.00 61.37 13 ILE B C 1
ATOM 529 O O . ILE B 1 13 ? -5.959 9.127 -49.281 1.00 60.42 13 ILE B O 1
ATOM 531 N N . THR B 1 14 ? -6.699 8.459 -51.304 1.00 61.81 14 THR B N 1
ATOM 532 C CA . THR B 1 14 ? -8.100 8.383 -50.914 1.00 61.16 14 THR B CA 1
ATOM 533 C C . THR B 1 14 ? -8.709 7.088 -51.447 1.00 59.40 14 THR B C 1
ATOM 534 O O . THR B 1 14 ? -8.082 6.354 -52.215 1.00 61.71 14 THR B O 1
ATOM 538 N N . GLU B 1 15 ? -9.950 6.814 -51.040 1.00 57.30 15 GLU B N 1
ATOM 539 C CA . GLU B 1 15 ? -10.621 5.575 -51.419 1.00 54.29 15 GLU B CA 1
ATOM 540 C C . GLU B 1 15 ? -12.124 5.724 -51.218 1.00 50.19 15 GLU B C 1
ATOM 541 O O . GLU B 1 15 ? -12.589 6.628 -50.518 1.00 47.27 15 GLU B O 1
ATOM 543 N N . GLU B 1 16 ? -12.875 4.828 -51.861 1.00 49.84 16 GLU B N 1
ATOM 544 C CA . GLU B 1 16 ? -14.329 4.761 -51.742 1.00 48.87 16 GLU B CA 1
ATOM 545 C C . GLU B 1 16 ? -14.720 3.614 -50.813 1.00 45.77 16 GLU B C 1
ATOM 546 O O . GLU B 1 16 ? -14.217 2.494 -50.953 1.00 45.82 16 GLU B O 1
ATOM 552 N N . CYS B 1 17 ? -15.623 3.895 -49.878 1.00 41.38 17 CYS B N 1
ATOM 553 C CA . CYS B 1 17 ? -15.967 2.962 -48.811 1.00 37.54 17 CYS B CA 1
ATOM 554 C C . CYS B 1 17 ? -16.919 1.857 -49.272 1.00 36.15 17 CYS B C 1
ATOM 555 O O . CYS B 1 17 ? -17.682 2.012 -50.232 1.00 33.59 17 CYS B O 1
ATOM 558 N N . ALA B 1 18 ? -16.871 0.736 -48.548 1.00 36.43 18 A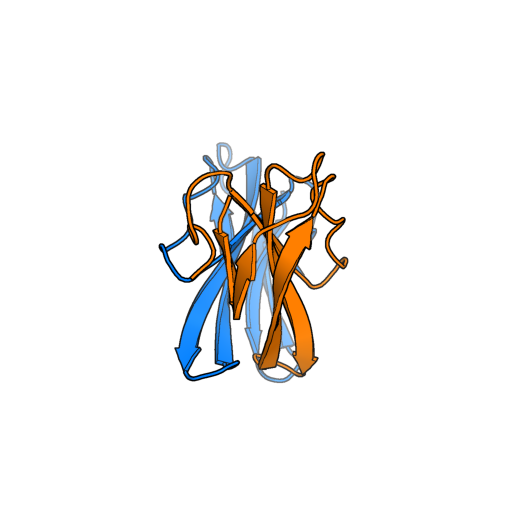LA B N 1
ATOM 559 C CA . ALA B 1 18 ? -17.760 -0.396 -48.766 1.00 39.45 18 ALA B CA 1
ATOM 560 C C . ALA B 1 18 ? -19.226 0.015 -48.615 1.00 44.27 18 ALA B C 1
ATOM 561 O O . ALA B 1 18 ? -19.556 1.120 -48.174 1.00 47.08 18 ALA B O 1
ATOM 563 N N . ALA B 1 19 ? -20.110 -0.915 -48.991 1.00 47.72 19 ALA B N 1
ATOM 564 C CA . ALA B 1 19 ? -21.535 -0.619 -49.127 1.00 49.53 19 ALA B CA 1
ATOM 565 C C . ALA B 1 19 ? -22.117 0.016 -47.870 1.00 49.62 19 ALA B C 1
ATOM 566 O O . ALA B 1 19 ? -22.795 1.048 -47.939 1.00 54.16 19 ALA B O 1
ATOM 568 N N . GLY B 1 20 ? -21.864 -0.581 -46.714 1.00 47.08 20 GLY B N 1
ATOM 569 C CA . GLY B 1 20 ? -22.442 -0.097 -45.479 1.00 45.43 20 GLY B CA 1
ATOM 570 C C . GLY B 1 20 ? -21.617 0.907 -44.702 1.00 42.44 20 GLY B C 1
ATOM 571 O O . GLY B 1 20 ? -21.992 1.249 -43.576 1.00 42.78 20 GLY B O 1
ATOM 572 N N . GLN B 1 21 ? -20.531 1.423 -45.267 1.00 40.19 21 GLN B N 1
ATOM 573 C CA . GLN B 1 21 ? -19.621 2.315 -44.554 1.00 38.07 21 GLN B CA 1
ATOM 574 C C . GLN B 1 21 ? -19.937 3.767 -44.899 1.00 37.81 21 GLN B C 1
ATOM 575 O O . GLN B 1 21 ? -19.663 4.225 -46.013 1.00 38.72 21 GLN B O 1
ATOM 581 N N . LYS B 1 22 ? -20.526 4.485 -43.938 1.00 35.18 22 LYS B N 1
ATOM 582 C CA . LYS B 1 22 ? -20.967 5.862 -44.131 1.00 34.20 22 LYS B CA 1
ATOM 583 C C . LYS B 1 22 ? -20.226 6.843 -43.227 1.00 32.35 22 LYS B C 1
ATOM 584 O O . LYS B 1 22 ? -20.743 7.929 -42.952 1.00 31.47 22 LYS B O 1
ATOM 590 N N . ILE B 1 23 ? -19.037 6.484 -42.744 1.00 31.41 23 ILE B N 1
ATOM 591 C CA . ILE B 1 23 ? -18.261 7.340 -41.855 1.00 28.81 23 ILE B CA 1
ATOM 592 C C . ILE B 1 23 ? -16.790 7.298 -42.258 1.00 27.34 23 ILE B C 1
ATOM 593 O O . ILE B 1 23 ? -16.256 6.232 -42.583 1.00 27.15 23 ILE B O 1
ATOM 598 N N . CYS B 1 24 ? -16.136 8.461 -42.228 1.00 28.26 24 CYS B N 1
ATOM 599 C CA . CYS B 1 24 ? -14.684 8.597 -42.247 1.00 27.83 24 CYS B CA 1
ATOM 600 C C . CYS B 1 24 ? -14.201 8.871 -40.825 1.00 26.76 24 CYS B C 1
ATOM 601 O O . CYS B 1 24 ? -14.914 9.482 -40.025 1.00 31.17 24 CYS B O 1
ATOM 604 N N . PHE B 1 25 ? -12.984 8.425 -40.506 1.00 27.71 25 PHE B N 1
ATOM 605 C CA . PHE B 1 25 ? -12.440 8.599 -39.165 1.00 27.30 25 PHE B CA 1
ATOM 606 C C . PHE B 1 25 ? -11.015 9.134 -39.198 1.00 28.62 25 PHE B C 1
ATOM 607 O O . PHE B 1 25 ? -10.281 8.946 -40.175 1.00 28.57 25 PHE B O 1
ATOM 615 N N . LYS B 1 26 ? -10.649 9.822 -38.111 1.00 25.80 26 LYS B N 1
ATOM 616 C CA . LYS B 1 26 ? -9.270 10.117 -37.742 1.00 24.52 26 LYS B CA 1
ATOM 617 C C . LYS B 1 26 ? -9.018 9.545 -36.354 1.00 25.94 26 LYS B C 1
ATOM 618 O O . LYS B 1 26 ? -9.842 9.720 -35.452 1.00 24.54 26 LYS B O 1
ATOM 624 N N . ASN B 1 27 ? -7.872 8.892 -36.166 1.00 26.74 27 ASN B N 1
ATOM 625 C CA . ASN B 1 27 ? -7.565 8.242 -34.896 1.00 28.89 27 ASN B CA 1
ATOM 626 C C . ASN B 1 27 ? -6.149 8.586 -34.457 1.00 27.80 27 ASN B C 1
ATOM 627 O O . ASN B 1 27 ? -5.179 8.198 -35.116 1.00 25.30 27 ASN B O 1
ATOM 632 N N . TRP B 1 28 ? -6.038 9.284 -33.326 1.00 28.42 28 TRP B N 1
ATOM 633 C CA . TRP B 1 28 ? -4.752 9.694 -32.768 1.00 29.25 28 TRP B CA 1
ATOM 634 C C . TRP B 1 28 ? -4.200 8.561 -31.911 1.00 29.17 28 TRP B C 1
ATOM 635 O O . TRP B 1 28 ? -4.714 8.293 -30.821 1.00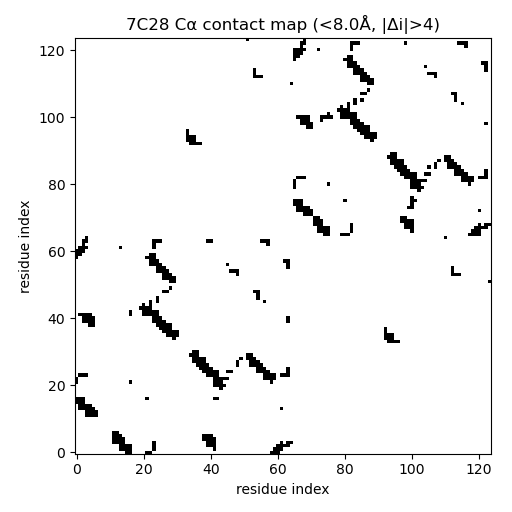 32.41 28 TRP B O 1
ATOM 646 N N . LYS B 1 29 ? -3.137 7.918 -32.382 1.00 27.64 29 LYS B N 1
ATOM 647 C CA . LYS B 1 29 ? -2.452 6.883 -31.622 1.00 25.60 29 LYS B CA 1
ATOM 648 C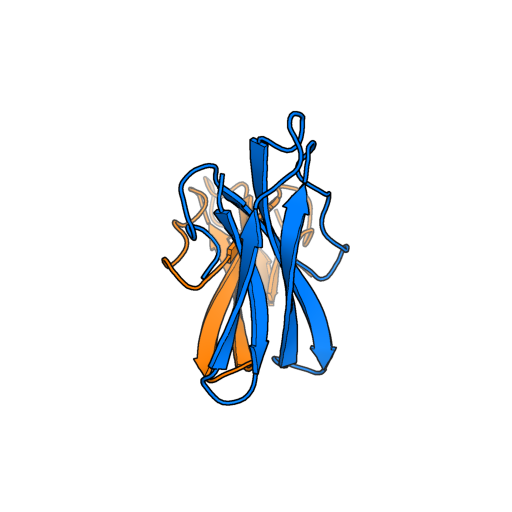 C . LYS B 1 29 ? -1.113 7.428 -31.146 1.00 22.66 29 LYS B C 1
ATOM 649 O O . LYS B 1 29 ? -0.336 7.971 -31.938 1.00 20.95 29 LYS B O 1
ATOM 655 N N . LYS B 1 30 ? -0.843 7.270 -29.857 1.00 22.32 30 LYS B N 1
ATOM 656 C CA . LYS B 1 30 ? 0.302 7.924 -29.249 1.00 20.79 30 LYS B CA 1
ATOM 657 C C . LYS B 1 30 ? 1.568 7.118 -29.501 1.00 20.12 30 LYS B C 1
ATOM 658 O O . LYS B 1 30 ? 1.609 5.913 -29.232 1.00 20.79 30 LYS B O 1
ATOM 664 N N . MET B 1 31 ? 2.606 7.790 -30.001 1.00 18.70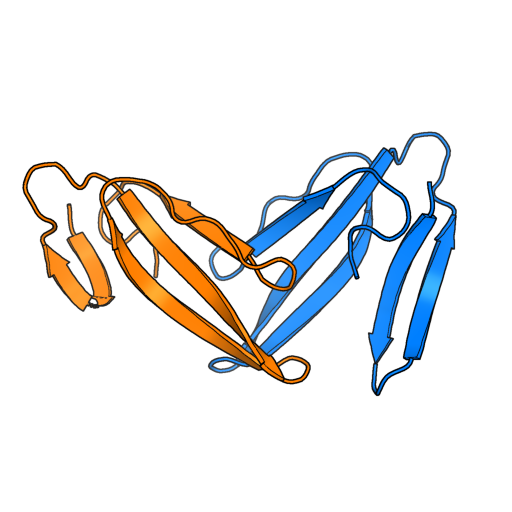 31 MET B N 1
ATOM 665 C CA . MET B 1 31 ? 3.922 7.184 -30.158 1.00 20.04 31 MET B CA 1
ATOM 666 C C . MET B 1 31 ? 4.896 7.638 -29.084 1.00 19.17 31 MET B C 1
ATOM 667 O O . MET B 1 31 ? 5.836 6.908 -28.758 1.00 20.69 31 MET B O 1
ATOM 672 N N . GLY B 1 32 ? 4.678 8.823 -28.529 1.00 18.83 32 GLY B N 1
ATOM 673 C CA . GLY B 1 32 ? 5.489 9.363 -27.468 1.00 19.30 32 GLY B CA 1
ATOM 674 C C . GLY B 1 32 ? 4.955 10.728 -27.096 1.00 21.80 32 GLY B C 1
ATOM 675 O O . GLY B 1 32 ? 3.937 11.179 -27.630 1.00 24.30 32 GLY B O 1
ATOM 676 N N . PRO B 1 33 ? 5.625 11.414 -26.171 1.00 20.28 33 PRO B N 1
ATOM 677 C CA . PRO B 1 33 ? 5.182 12.768 -25.794 1.00 20.43 33 PRO B CA 1
ATOM 678 C C . PRO B 1 33 ? 5.095 13.679 -27.008 1.00 19.88 33 PRO B C 1
ATOM 679 O O . PRO B 1 33 ? 6.055 13.833 -27.767 1.00 16.58 33 PRO B O 1
ATOM 683 N N . LYS B 1 34 ? 3.906 14.252 -27.211 1.00 21.18 34 LYS B N 1
ATOM 684 C CA . LYS B 1 34 ? 3.565 15.170 -28.296 1.00 25.32 34 LYS B CA 1
ATOM 685 C C . LYS B 1 34 ? 3.583 14.517 -29.670 1.00 24.96 34 LYS B C 1
ATOM 686 O O . LYS B 1 34 ? 3.361 15.209 -30.670 1.00 24.44 34 LYS B O 1
ATOM 692 N N . LEU B 1 35 ? 3.791 13.205 -29.752 1.00 25.17 35 LEU B N 1
ATOM 693 C CA . LEU B 1 35 ? 3.974 12.516 -31.025 1.00 24.09 35 LEU B CA 1
ATOM 694 C C . LEU B 1 35 ? 2.842 11.512 -31.209 1.00 26.64 35 LEU B C 1
ATOM 695 O O . LEU B 1 35 ? 2.738 10.538 -30.455 1.00 26.53 35 LEU B O 1
ATOM 700 N N . TYR B 1 36 ? 1.999 11.743 -32.216 1.00 25.88 36 TYR B N 1
ATOM 701 C CA . TYR B 1 36 ? 0.814 10.926 -32.448 1.00 27.18 36 TYR B CA 1
ATOM 702 C C . TYR B 1 36 ? 0.762 10.503 -33.909 1.00 27.51 36 TYR B C 1
ATOM 703 O O . TYR B 1 36 ? 0.960 11.329 -34.805 1.00 27.68 36 TYR B O 1
ATOM 712 N N . ASP B 1 37 ? 0.474 9.224 -34.145 1.00 29.54 37 ASP B N 1
ATOM 713 C CA . ASP B 1 37 ? 0.245 8.703 -35.488 1.00 31.69 37 ASP B CA 1
ATOM 714 C C . ASP B 1 37 ? -1.253 8.717 -35.775 1.00 30.02 37 ASP B C 1
ATOM 715 O O . ASP B 1 37 ? -2.026 8.034 -35.095 1.00 31.08 37 ASP B O 1
ATOM 720 N N . VAL B 1 38 ? -1.653 9.466 -36.800 1.00 29.83 38 VAL B N 1
ATOM 721 C CA . VAL B 1 38 ? -3.058 9.710 -37.116 1.00 26.45 38 VAL B CA 1
ATOM 722 C C . VAL B 1 38 ? -3.496 8.745 -38.208 1.00 29.10 38 VAL B C 1
ATOM 723 O O . VAL B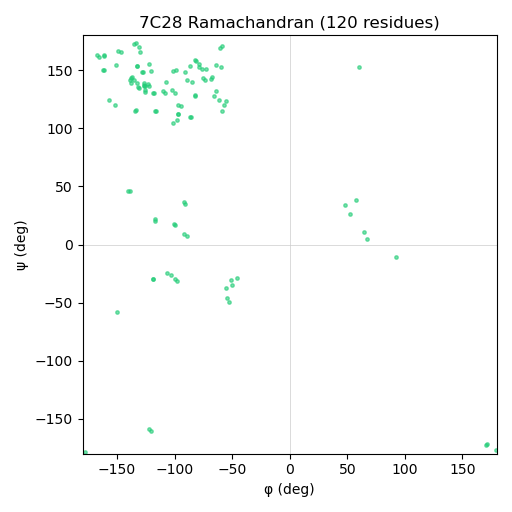 1 38 ? -3.042 8.834 -39.353 1.00 36.71 38 VAL B O 1
ATOM 727 N N . LYS B 1 39 ? -4.377 7.817 -37.857 1.00 28.42 39 LYS B N 1
ATOM 728 C CA . LYS B 1 39 ? -4.963 6.902 -38.827 1.00 29.17 39 LYS B CA 1
ATOM 729 C C . LYS B 1 39 ? -6.228 7.491 -39.439 1.00 25.66 39 LYS B C 1
ATOM 730 O O . LYS B 1 39 ? -7.019 8.145 -38.754 1.00 27.25 39 LYS B O 1
ATOM 736 N N . ARG B 1 40 ? -6.404 7.262 -40.740 1.00 27.62 40 ARG B N 1
ATOM 737 C CA . ARG B 1 40 ? -7.537 7.779 -41.497 1.00 26.83 40 ARG B CA 1
ATOM 738 C C . ARG B 1 40 ? -8.049 6.691 -42.425 1.00 29.53 40 ARG B C 1
ATOM 739 O O . ARG B 1 40 ? -7.265 5.911 -42.967 1.00 32.36 40 ARG B O 1
ATOM 747 N N . GLY B 1 41 ? -9.372 6.629 -42.604 1.00 30.20 41 GLY B N 1
ATOM 748 C CA . GLY B 1 41 ? -9.935 5.701 -43.553 1.00 29.87 41 GLY B CA 1
ATOM 749 C C . GLY B 1 41 ? -11.454 5.624 -43.425 1.00 29.53 41 GLY B C 1
ATOM 750 O O . GLY B 1 41 ? -12.074 6.409 -42.709 1.00 29.01 41 GLY B O 1
ATOM 751 N N . CYS B 1 42 ? -12.014 4.671 -44.161 1.00 30.87 42 CYS B N 1
ATOM 752 C CA . CYS B 1 42 ? -13.432 4.341 -44.108 1.00 30.63 42 CYS B CA 1
ATOM 753 C C . CYS B 1 42 ? -13.729 3.420 -42.929 1.00 30.53 42 CYS B C 1
ATOM 754 O O . CYS B 1 42 ? -12.852 2.727 -42.411 1.00 32.59 42 CYS B O 1
ATOM 757 N N . THR B 1 43 ? -14.997 3.409 -42.522 1.00 28.77 43 THR B N 1
ATOM 758 C CA . THR B 1 43 ? -15.487 2.502 -41.492 1.00 27.99 43 THR B CA 1
ATOM 759 C C . THR B 1 43 ? -17.009 2.530 -41.503 1.00 28.54 43 THR B C 1
ATOM 760 O O . THR B 1 43 ? -17.627 3.428 -42.082 1.00 29.35 43 THR B O 1
ATOM 764 N N . ALA B 1 44 ? -17.604 1.510 -40.882 1.00 26.35 44 ALA B N 1
ATOM 765 C CA . ALA B 1 44 ? -19.048 1.432 -40.694 1.00 25.37 44 ALA B CA 1
ATOM 766 C C . ALA B 1 44 ? -19.485 1.867 -39.304 1.00 25.43 44 ALA B C 1
ATOM 767 O O . ALA B 1 44 ? -20.603 2.368 -39.143 1.00 26.56 44 ALA B O 1
ATOM 769 N N . THR B 1 45 ? -18.633 1.671 -38.301 1.00 23.81 45 THR B N 1
ATOM 770 C CA . THR B 1 45 ? -18.871 2.098 -36.930 1.00 24.33 45 THR B CA 1
ATOM 771 C C . THR B 1 45 ? -17.690 2.948 -36.487 1.00 29.74 45 THR B C 1
ATOM 772 O O . THR B 1 45 ? -16.536 2.591 -36.747 1.00 37.55 45 THR B O 1
ATOM 776 N N . CYS B 1 46 ? -17.969 4.062 -35.814 1.00 27.95 46 CYS B N 1
ATOM 777 C CA . CYS B 1 46 ? -16.888 4.944 -35.400 1.00 26.41 46 CYS B CA 1
ATOM 778 C C . CYS B 1 46 ? -15.997 4.193 -34.406 1.00 24.87 46 CYS B C 1
ATOM 779 O O . CYS B 1 46 ? -16.511 3.552 -33.486 1.00 24.97 46 CYS B O 1
ATOM 782 N N . PRO B 1 47 ? -14.682 4.225 -34.590 1.00 22.95 47 PRO B N 1
ATOM 783 C CA . PRO B 1 47 ? -13.813 3.410 -33.728 1.00 24.14 47 PRO B CA 1
ATOM 784 C C . PRO B 1 47 ? -13.714 3.970 -32.320 1.00 25.53 47 PRO B C 1
ATOM 785 O O . PRO B 1 47 ? -13.846 5.173 -32.085 1.00 24.20 47 PRO B O 1
ATOM 789 N N . LYS B 1 48 ? -13.484 3.061 -31.377 1.00 31.35 48 LYS B N 1
ATOM 790 C CA . LYS B 1 48 ? -13.232 3.442 -29.996 1.00 35.57 48 LYS B CA 1
ATOM 791 C C . LYS B 1 48 ? -11.838 4.039 -29.872 1.00 34.44 48 LYS B C 1
ATOM 792 O O . LYS B 1 48 ? -10.894 3.593 -30.530 1.00 34.84 48 LYS B O 1
ATOM 798 N N . ALA B 1 49 ? -11.715 5.070 -29.043 1.00 32.29 49 ALA B N 1
ATOM 799 C CA . ALA B 1 49 ? -10.439 5.749 -28.881 1.00 32.14 49 ALA B CA 1
ATOM 800 C C . ALA B 1 49 ? -9.638 5.119 -27.749 1.00 30.91 49 ALA B C 1
ATOM 801 O O . ALA B 1 49 ? -10.196 4.624 -26.767 1.00 30.19 49 ALA B O 1
ATOM 803 N N . ASP B 1 50 ? -8.316 5.150 -27.897 1.00 31.56 50 ASP B N 1
ATOM 804 C CA . ASP B 1 50 ? -7.435 4.751 -26.810 1.00 31.88 50 ASP B CA 1
ATOM 805 C C . ASP B 1 50 ? -7.603 5.696 -25.626 1.00 28.94 50 ASP B C 1
ATOM 806 O O . ASP B 1 50 ? -8.033 6.844 -25.776 1.00 27.53 50 ASP B O 1
ATOM 811 N N . ASP B 1 51 ? -7.300 5.187 -24.429 1.00 28.07 51 ASP B N 1
ATOM 812 C CA . ASP B 1 51 ? -7.378 6.022 -23.234 1.00 28.40 51 ASP B CA 1
ATOM 813 C C . ASP B 1 51 ? -6.529 7.285 -23.372 1.00 23.44 51 ASP B C 1
ATOM 814 O O . ASP B 1 51 ? -6.934 8.365 -22.927 1.00 22.60 51 ASP B O 1
ATOM 819 N N . ASN B 1 52 ? -5.362 7.181 -24.010 1.00 21.83 52 ASN B N 1
ATOM 820 C CA . ASN B 1 52 ? -4.477 8.324 -24.188 1.00 23.44 52 ASN B CA 1
ATOM 821 C C . ASN B 1 52 ? -4.604 8.949 -25.576 1.00 25.43 52 ASN B C 1
ATOM 822 O O . ASN B 1 52 ? -3.738 9.740 -25.974 1.00 23.32 52 ASN B O 1
ATOM 827 N N . GLY B 1 53 ? -5.686 8.641 -26.299 1.00 25.25 53 GLY B N 1
ATOM 828 C CA . GLY B 1 53 ? -5.877 9.131 -27.653 1.00 23.19 53 GLY B CA 1
ATOM 829 C C . GLY B 1 53 ? -7.129 9.963 -27.859 1.00 22.86 53 GLY B C 1
ATOM 830 O O . GLY B 1 53 ? -7.729 10.442 -26.892 1.00 21.74 53 GLY B O 1
ATOM 831 N N . CYS B 1 54 ? -7.558 10.091 -29.116 1.00 24.83 54 CYS B N 1
ATOM 832 C CA . CYS B 1 54 ? -8.728 10.870 -29.503 1.00 24.15 54 CYS B CA 1
ATOM 833 C C . CYS B 1 54 ? -9.157 10.420 -30.891 1.00 26.87 54 CYS B C 1
ATOM 834 O O . CYS B 1 54 ? -8.326 9.991 -31.697 1.00 26.94 54 CYS B O 1
ATOM 837 N N . VAL B 1 55 ? -10.461 10.513 -31.159 1.00 28.00 55 VAL B N 1
ATOM 838 C CA . VAL B 1 55 ? -11.030 10.089 -32.433 1.00 26.61 55 VAL B CA 1
ATOM 839 C C . VAL B 1 55 ? -12.001 11.160 -32.904 1.00 25.40 55 VAL B C 1
ATOM 840 O O . VAL B 1 55 ? -12.732 11.747 -32.100 1.00 23.10 55 VAL B O 1
ATOM 844 N N . LYS B 1 56 ? -12.006 11.409 -34.207 1.00 25.64 56 LYS B N 1
ATOM 845 C CA . LYS B 1 56 ? -13.007 12.252 -34.837 1.00 28.67 56 LYS B CA 1
ATOM 846 C C . LYS B 1 56 ? -13.670 11.504 -35.984 1.00 27.52 56 LYS B C 1
ATOM 847 O O . LYS B 1 56 ? -12.986 10.921 -36.829 1.00 28.09 56 LYS B O 1
ATOM 853 N N . CYS B 1 57 ? -14.998 11.550 -36.027 1.00 27.23 57 CYS B N 1
ATOM 854 C CA . CYS B 1 57 ? -15.778 10.856 -37.041 1.00 26.40 57 CYS B CA 1
ATOM 855 C C . CYS B 1 57 ? -16.729 11.820 -37.735 1.00 27.93 57 CYS B C 1
ATOM 856 O O . CYS B 1 57 ? -17.288 12.717 -37.103 1.00 28.40 57 CYS B O 1
ATOM 859 N N . CYS B 1 58 ? -16.856 11.677 -39.050 1.00 29.83 58 CYS B N 1
ATOM 860 C CA . CYS B 1 58 ? -17.642 12.597 -39.858 1.00 30.98 58 CYS B CA 1
ATOM 861 C C . CYS B 1 58 ? -18.206 11.797 -41.030 1.00 33.18 58 CYS B C 1
ATOM 862 O O . CYS B 1 58 ? -17.801 10.656 -41.262 1.00 32.96 58 CYS B O 1
ATOM 865 N N . ASN B 1 59 ? -19.173 12.367 -41.753 1.00 34.41 59 ASN B N 1
ATOM 866 C CA . ASN B 1 59 ? -19.835 11.599 -42.812 1.00 38.46 59 ASN B CA 1
ATOM 867 C C . ASN B 1 59 ? -20.138 12.421 -44.069 1.00 38.55 59 ASN B C 1
ATOM 868 O O . ASN B 1 59 ? -21.230 12.344 -44.635 1.00 38.48 59 ASN B O 1
ATOM 873 N N . THR B 1 60 ? -19.163 13.199 -44.538 1.00 38.21 60 THR B N 1
ATOM 874 C CA . THR B 1 60 ? -19.174 13.776 -45.879 1.00 38.32 60 THR B CA 1
ATOM 875 C C . THR B 1 60 ? -17.824 13.510 -46.531 1.00 36.77 60 THR B C 1
ATOM 876 O O . THR B 1 60 ? -16.875 13.074 -45.876 1.00 36.04 60 THR B O 1
ATOM 880 N N . ASP B 1 61 ? -17.744 13.795 -47.833 1.00 39.18 61 ASP B N 1
ATOM 881 C CA . ASP B 1 61 ? -16.623 13.335 -48.645 1.00 41.94 61 ASP B CA 1
ATOM 882 C C . ASP B 1 61 ? -15.300 13.860 -48.107 1.00 41.17 61 ASP B C 1
ATOM 883 O O . ASP B 1 61 ? -15.036 15.065 -48.140 1.00 38.88 61 ASP B O 1
ATOM 888 N N . LYS B 1 62 ? -14.458 12.938 -47.640 1.00 41.63 62 LYS B N 1
ATOM 889 C CA . LYS B 1 62 ? -13.137 13.267 -47.106 1.00 44.29 62 LYS B CA 1
ATOM 890 C C . LYS B 1 62 ? -13.190 14.419 -46.106 1.00 39.90 62 LYS B C 1
ATOM 891 O O . LYS B 1 62 ? -12.272 15.236 -46.022 1.00 38.54 62 LYS B O 1
ATOM 897 N N . CYS B 1 63 ? -14.284 14.497 -45.355 1.00 38.10 63 CYS B N 1
ATOM 898 C CA . CYS B 1 63 ? -14.349 15.303 -44.143 1.00 36.17 63 CYS B CA 1
ATOM 899 C C . CYS B 1 63 ? -13.124 15.125 -43.242 1.00 35.22 63 CYS B C 1
ATOM 900 O O . CYS B 1 63 ? -12.761 16.038 -42.489 1.00 35.09 63 CYS B O 1
ATOM 903 N N . ASN B 1 64 ? -12.489 13.954 -43.291 1.00 36.56 64 ASN B N 1
ATOM 904 C CA . ASN B 1 64 ? -11.447 13.586 -42.327 1.00 37.08 64 ASN B CA 1
ATOM 905 C C . ASN B 1 64 ? -10.047 13.984 -42.787 1.00 36.31 64 ASN B C 1
ATOM 906 O O . ASN B 1 64 ? -9.085 13.267 -42.504 1.00 35.11 64 ASN B O 1
ATOM 911 N N . LYS B 1 65 ? -9.886 15.109 -43.485 1.00 37.24 65 LYS B N 1
ATOM 912 C CA . LYS B 1 65 ? -8.558 15.562 -43.921 1.00 39.68 65 LYS B CA 1
ATOM 913 C C . LYS B 1 65 ? -7.558 15.684 -42.763 1.00 35.44 65 LYS B C 1
ATOM 914 O O . LYS B 1 65 ? -7.891 16.180 -41.683 1.00 33.70 65 LYS B O 1
#

Foldseek 3Di:
DKEWFDDDPHDTDIDDDPPQFQKKKWAWDDDDVVDTDIGIYTHNDFDDHDPPIDMDMDGDHHPVD/DWADAVPIDDDDDQWQKWKWAWDDPDVVDTDIGIYIDNDFDDHDPPIDMDMDGDHHPVD

GO terms:
  GO:0005576 extracellular region (C, EXP)

Solvent-accessible surface area: 7374 Å² total; per-residue (Å²): 58,31,0,3,36,81,69,57,214,80,43,83,113,52,83,126,14,68,103,47,61,145,44,0,35,3,10,0,66,96,132,16,122,89,74,4,37,16,100,26,6,17,24,66,107,58,44,189,30,54,140,68,0,3,32,63,46,27,96,90,99,101,26,0,149,56,33,0,15,54,100,87,76,45,131,20,63,104,58,51,142,38,0,33,4,14,0,98,72,111,13,108,86,77,5,32,17,102,59,10,33,24,62,106,53,40,179,32,54,126,71,1,5,31,58,44,29,105,90,99,53,46,0,154

B-factor: mean 32.19, std 10.39, range [13.62, 89.22]

InterPro domains:
  IPR003571 Snake three-finger toxin [cd00206] (1-62)
  IPR018354 Snake toxin, conserved site [PS00272] (41-61)
  IPR045860 Snake toxin-like superfamily [G3DSA:2.10.60.10] (1-62)
  IPR045860 Snake toxin-like superfamily [SSF57302] (8-62)
  IPR054131 Snake toxin cobra-type [PF21947] (2-62)

Organism: Dendroaspis jamesoni kaimosae (NCBI:txid8619)

Secondary structure (DSSP, 8-state):
-EEEEEEETTEEEEEEPPTT--EEEEEEEEEETTEEEEEEEEESSPPPPPTT-EEEEE-STTTT-/-EEE---EEEPPTT--EEEEEEEEEETTEEEEEEEEESSPPPPPTT-EEEEE-STTTT-

Nearest PDB structures (foldseek):
  7c28-assembly1_A  TM=1.016E+00  e=7.188E-12  Dendroaspis jamesoni kaimosae
  5mg9-assembly1_A  TM=9.367E-01  e=1.196E-07  Dendroaspis angusticeps
  3fev-assembly3_C  TM=8.442E-01  e=3.735E-08  Dendroaspis angusticeps
  4iye-assembly1_A  TM=9.553E-01  e=3.831E-07  Dendroaspis angusticeps
  1ff4-assembly1_A  TM=8.620E-01  e=9.477E-08  Dendroaspis angusticeps

Sequence (124 aa):
LTCVTDKSFGGVITEECAAGQKICFKNWKKMGPKLYDVKRGCTATCPKADDNGCVKCCNTDKCNKLTCVTDITEECAAGQKICFKNWKKMGPKLYDVKRGCTATCPKADDNGCVKCCNTDKCNK